Protein AF-A0A958M1Z4-F1 (afdb_monomer)

Radius of gyration: 20.37 Å; Cα contacts (8 Å, |Δi|>4): 7; chains: 1; bounding box: 52×25×48 Å

Solvent-accessible surface area (backbone atoms only — not comparable to full-atom values): 4482 Å² total; per-residue (Å²): 125,60,69,66,54,53,52,53,66,72,66,60,77,84,61,80,70,62,80,79,51,80,83,84,58,95,84,58,71,88,78,45,74,67,57,51,52,52,52,53,51,52,52,52,48,54,50,53,54,50,53,50,49,58,55,47,40,36,71,77,67,66,52,76,85,71,82,83,127

Foldseek 3Di:
DVPVVVVVVVPDDDDPVVVVDDDDDPPDDPDDPVNVVVVVVVVVVVVVVVVCCVVVCCVPVVDDPDPPD

Secondary structure (DSSP, 8-state):
-HHHHHHHHHTPPPPGGGGGSPPPPTT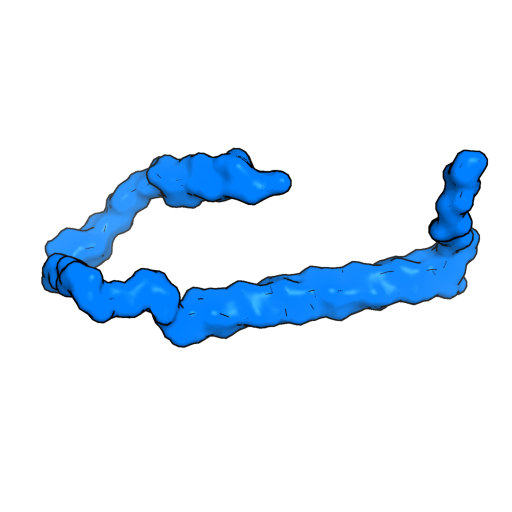S-SS-HHHHHHHHHHHHHHHHHHHHHHHHHHHHH--------

Sequence (69 aa):
MDTLAALALATEKPSYSIMKHPPVKKNDKIMTSVLWRQIYGMSAYIIVVMTILIVFGKLMWGLDYERTT

Mean predicted aligned error: 8.85 Å

pLD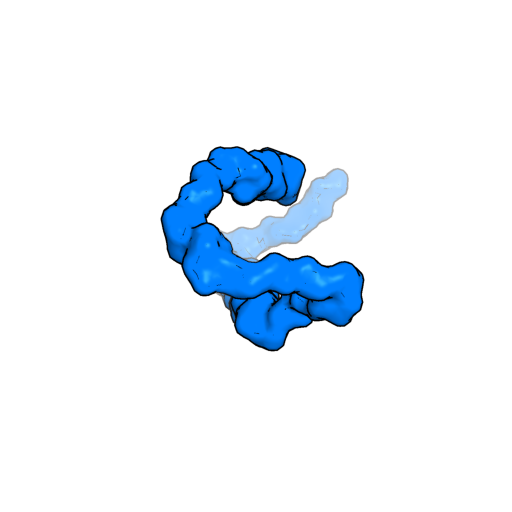DT: mean 84.3, std 9.52, range [55.41, 96.75]

Structure (mmCIF, N/CA/C/O backbone):
data_AF-A0A958M1Z4-F1
#
_entry.id   AF-A0A958M1Z4-F1
#
loop_
_atom_site.group_PDB
_atom_site.id
_atom_site.type_symbol
_atom_site.label_atom_id
_atom_site.label_alt_id
_atom_site.label_comp_id
_atom_site.label_asym_id
_atom_site.label_entity_id
_atom_site.label_seq_id
_atom_site.pdbx_PDB_ins_code
_atom_site.Cartn_x
_atom_site.Cartn_y
_atom_site.Cartn_z
_atom_site.occupancy
_atom_site.B_iso_or_equiv
_atom_site.auth_seq_id
_atom_site.auth_comp_id
_atom_site.auth_asym_id
_atom_site.auth_atom_id
_atom_site.pdbx_PDB_model_num
ATOM 1 N N . MET A 1 1 ? 4.966 8.865 2.685 1.00 72.25 1 MET A N 1
ATOM 2 C CA . MET A 1 1 ? 3.640 9.348 2.229 1.00 72.25 1 MET A CA 1
ATOM 3 C C . MET A 1 1 ? 2.521 8.863 3.158 1.00 72.25 1 MET A C 1
ATOM 5 O O . MET A 1 1 ? 1.414 9.379 3.113 1.00 72.25 1 MET A O 1
ATOM 9 N N . ASP A 1 2 ? 2.817 7.932 4.062 1.00 89.94 2 ASP A N 1
ATOM 10 C CA . ASP A 1 2 ? 1.808 7.114 4.741 1.00 89.94 2 ASP A CA 1
ATOM 11 C C . ASP A 1 2 ? 1.308 7.718 6.057 1.00 89.94 2 ASP A C 1
ATOM 13 O O . ASP A 1 2 ? 0.243 7.351 6.536 1.00 89.94 2 ASP A O 1
ATOM 17 N N . THR A 1 3 ? 2.034 8.686 6.624 1.00 86.25 3 THR A N 1
ATOM 18 C CA . THR A 1 3 ? 1.661 9.350 7.882 1.00 86.25 3 THR A CA 1
ATOM 19 C C . THR A 1 3 ? 0.393 10.192 7.738 1.00 86.25 3 THR A C 1
ATOM 21 O O . THR A 1 3 ? -0.519 10.065 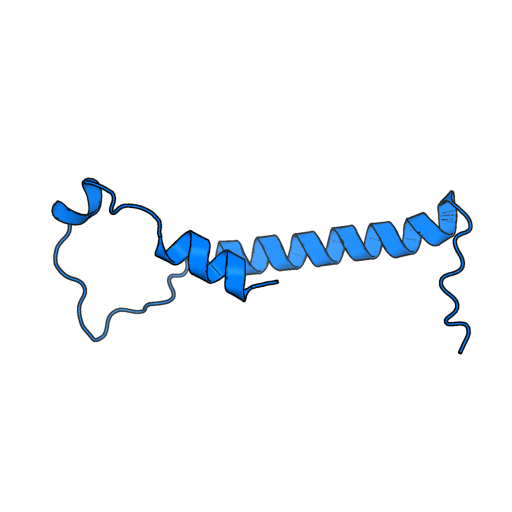8.550 1.00 86.25 3 THR A O 1
ATOM 24 N N . LEU A 1 4 ? 0.296 11.007 6.682 1.00 89.12 4 LEU A N 1
ATOM 25 C CA . LEU A 1 4 ? -0.898 11.815 6.402 1.00 89.12 4 LEU A CA 1
ATOM 26 C C . LEU A 1 4 ? -2.079 10.951 5.941 1.00 89.12 4 LEU A C 1
ATOM 28 O O . LEU A 1 4 ? -3.215 11.224 6.315 1.00 89.12 4 LEU A O 1
ATOM 32 N N . ALA A 1 5 ? -1.813 9.883 5.185 1.00 87.75 5 ALA A N 1
ATOM 33 C CA . ALA A 1 5 ? -2.839 8.928 4.769 1.00 87.75 5 ALA A CA 1
ATOM 34 C C . ALA A 1 5 ? -3.418 8.144 5.962 1.00 87.75 5 ALA A C 1
ATOM 36 O O . ALA A 1 5 ? -4.635 8.008 6.074 1.00 87.75 5 ALA A O 1
ATOM 37 N N . ALA A 1 6 ? -2.569 7.680 6.885 1.00 90.31 6 ALA A N 1
ATOM 38 C CA . ALA A 1 6 ? -3.008 7.011 8.108 1.00 90.31 6 ALA A CA 1
ATOM 39 C C . ALA A 1 6 ? -3.810 7.953 9.015 1.00 90.31 6 ALA A C 1
ATOM 41 O O . ALA A 1 6 ? -4.828 7.546 9.573 1.00 90.31 6 ALA A O 1
ATOM 42 N N . LEU A 1 7 ? -3.386 9.218 9.124 1.00 91.44 7 LEU A N 1
ATOM 43 C CA . LEU A 1 7 ? -4.122 10.233 9.872 1.00 91.44 7 LEU A CA 1
ATOM 44 C C . LEU A 1 7 ? -5.508 10.483 9.262 1.00 91.44 7 LEU A C 1
ATOM 46 O O . LEU A 1 7 ? -6.488 10.514 9.997 1.00 91.44 7 LEU A O 1
ATOM 50 N N . ALA A 1 8 ? -5.607 10.596 7.934 1.00 90.94 8 ALA A N 1
ATOM 51 C CA . ALA A 1 8 ? -6.886 10.760 7.248 1.00 90.94 8 ALA A CA 1
ATOM 52 C C . ALA A 1 8 ? -7.833 9.579 7.521 1.00 90.94 8 ALA A C 1
ATOM 54 O O . ALA A 1 8 ? -8.966 9.798 7.951 1.00 90.94 8 ALA A O 1
ATOM 55 N N . LEU A 1 9 ? -7.349 8.339 7.382 1.00 87.62 9 LEU A N 1
ATOM 56 C CA . LEU A 1 9 ? -8.142 7.132 7.645 1.00 87.62 9 LEU A CA 1
ATOM 57 C C . LEU A 1 9 ? -8.601 7.043 9.110 1.00 87.62 9 LEU A C 1
ATOM 59 O O . LEU A 1 9 ? -9.713 6.607 9.391 1.00 87.62 9 LEU A O 1
ATOM 63 N N . ALA A 1 10 ? -7.774 7.500 10.054 1.00 88.94 10 ALA A N 1
ATOM 64 C CA . ALA A 1 10 ? -8.127 7.533 11.473 1.00 88.94 10 ALA A CA 1
ATOM 65 C C . ALA A 1 10 ? -9.215 8.571 11.814 1.00 88.94 10 ALA A C 1
ATOM 67 O O . ALA A 1 10 ? -9.831 8.476 12.875 1.00 88.94 10 ALA A O 1
ATOM 68 N N . THR A 1 11 ? -9.451 9.559 10.944 1.00 92.12 11 THR A N 1
ATOM 69 C CA . THR A 1 11 ? -10.424 10.645 11.174 1.00 92.12 11 THR A CA 1
ATOM 70 C C . THR A 1 11 ? -11.796 10.410 10.540 1.00 92.12 11 THR A C 1
ATOM 72 O O . THR A 1 11 ? -12.691 11.245 10.690 1.00 92.12 11 THR A O 1
ATOM 75 N N . GLU A 1 12 ? -12.003 9.288 9.849 1.00 87.19 12 GLU A N 1
ATOM 76 C CA . GLU A 1 12 ? -13.311 8.952 9.290 1.00 87.19 12 GLU A CA 1
ATOM 77 C C . GLU A 1 12 ? -14.354 8.755 10.407 1.00 87.19 12 GLU A C 1
ATOM 79 O O . GLU A 1 12 ? -14.122 8.066 11.403 1.00 87.19 12 GLU A O 1
ATOM 84 N N . LYS A 1 13 ? -15.531 9.385 10.260 1.00 86.56 13 LYS A N 1
ATOM 85 C CA . LYS A 1 13 ? -16.629 9.245 11.232 1.00 86.56 13 LYS A CA 1
ATOM 86 C C . LYS A 1 13 ? -17.119 7.789 11.271 1.00 86.56 13 LYS A C 1
ATOM 88 O O . LYS A 1 13 ? -17.218 7.159 10.218 1.00 86.56 13 LYS A O 1
ATOM 93 N N . PRO A 1 14 ? -17.510 7.259 12.444 1.00 85.38 14 PRO A N 1
ATOM 94 C CA . PRO A 1 14 ? -17.999 5.889 12.536 1.00 85.38 14 PRO A CA 1
ATOM 95 C C . PRO A 1 14 ? -19.305 5.725 11.745 1.00 85.38 14 PRO A C 1
ATOM 97 O O . PRO A 1 14 ? -20.249 6.499 11.904 1.00 85.38 14 PRO A O 1
ATOM 100 N N . SER A 1 15 ? -19.376 4.695 10.904 1.00 85.94 15 SER A N 1
ATOM 101 C CA . SER A 1 15 ? -20.609 4.307 10.214 1.00 85.94 15 SER A CA 1
ATOM 102 C C . SER A 1 15 ? -21.656 3.764 11.197 1.00 85.94 15 SER A C 1
ATOM 104 O O . SER A 1 15 ? -21.360 2.938 12.055 1.00 85.94 15 SER A O 1
ATOM 106 N N . TYR A 1 16 ? -22.926 4.136 11.032 1.00 84.62 16 TYR A N 1
ATOM 107 C CA . TYR A 1 16 ? -24.031 3.624 11.858 1.00 84.62 16 TYR A CA 1
ATOM 108 C C . TYR A 1 16 ? -24.206 2.095 11.783 1.00 84.62 16 TYR A C 1
ATOM 110 O O . TYR A 1 16 ? -24.832 1.497 12.658 1.00 84.62 16 TYR A O 1
ATOM 118 N N . SER A 1 17 ? -23.641 1.444 10.760 1.00 82.88 17 SER A N 1
ATOM 119 C CA . SER A 1 17 ? -23.681 -0.011 10.602 1.00 82.88 17 SER A CA 1
ATOM 120 C C . SER A 1 17 ? -22.887 -0.773 11.670 1.00 82.88 17 SER A C 1
ATOM 122 O O . SER A 1 17 ? -23.321 -1.865 12.034 1.00 82.88 17 SER A O 1
ATOM 124 N N . ILE A 1 18 ? -21.796 -0.222 12.237 1.00 82.81 18 ILE A N 1
ATOM 125 C CA . ILE A 1 18 ? -21.031 -0.949 13.273 1.00 82.81 18 ILE A CA 1
ATOM 126 C C . ILE A 1 18 ? -21.811 -1.158 14.573 1.00 82.81 18 ILE A C 1
ATOM 128 O O . ILE A 1 18 ? -21.559 -2.137 15.266 1.00 82.81 18 ILE A O 1
ATOM 132 N N . MET A 1 19 ? -22.811 -0.324 14.874 1.00 84.31 19 MET A N 1
ATOM 133 C CA . MET A 1 19 ? -23.639 -0.490 16.078 1.00 84.31 19 MET A CA 1
ATOM 134 C C . MET A 1 19 ? -24.562 -1.717 16.032 1.00 84.31 19 MET A C 1
ATOM 136 O O . MET A 1 19 ? -25.098 -2.115 17.062 1.00 84.31 19 MET A O 1
ATOM 140 N N . LYS A 1 20 ? -24.768 -2.321 14.854 1.00 86.94 20 LYS A N 1
ATOM 141 C CA . LYS A 1 20 ? -25.587 -3.534 14.695 1.00 86.94 20 LYS A CA 1
ATOM 142 C C . LYS A 1 20 ? -24.777 -4.826 14.841 1.00 86.94 20 LYS A C 1
ATOM 144 O O . LYS A 1 20 ? -25.366 -5.904 14.850 1.00 86.94 20 LYS A O 1
ATOM 149 N N . HIS A 1 21 ? -23.449 -4.738 14.916 1.00 82.00 21 HIS A N 1
ATOM 150 C CA . HIS A 1 21 ? -22.565 -5.899 14.972 1.00 82.00 21 HIS A CA 1
ATOM 151 C C . HIS A 1 21 ? -22.147 -6.221 16.418 1.00 82.00 21 HIS A C 1
ATOM 153 O O . HIS A 1 21 ? -21.983 -5.307 17.227 1.00 82.00 21 HIS A O 1
ATOM 159 N N . PRO A 1 22 ? -21.978 -7.511 16.771 1.00 84.44 22 PRO A N 1
ATOM 160 C CA . PRO A 1 22 ? -21.475 -7.903 18.085 1.00 84.44 22 PRO A CA 1
ATOM 161 C C . PRO A 1 22 ? -20.032 -7.406 18.298 1.00 84.44 22 PRO A C 1
ATOM 163 O O . PRO A 1 22 ? -19.296 -7.227 17.324 1.00 84.44 22 PRO A O 1
ATOM 166 N N . PRO A 1 23 ? -19.603 -7.196 19.557 1.00 83.56 23 PRO A N 1
ATOM 167 C CA . PRO A 1 23 ? -18.274 -6.678 19.860 1.00 83.56 23 PRO A CA 1
ATOM 168 C C . PRO A 1 23 ? -17.170 -7.626 19.375 1.00 83.56 23 PRO A C 1
ATOM 170 O O . PRO A 1 23 ? -17.257 -8.845 19.540 1.00 83.56 23 PRO A O 1
ATOM 173 N N . VAL A 1 24 ? -16.111 -7.041 18.814 1.00 84.06 24 VAL A N 1
ATOM 174 C CA . VAL A 1 24 ? -14.900 -7.752 18.376 1.00 84.06 24 VAL A CA 1
ATOM 175 C C . VAL A 1 24 ? -14.209 -8.421 19.565 1.00 84.06 24 VAL A C 1
ATOM 177 O O . VAL A 1 24 ? -14.029 -7.811 20.623 1.00 84.06 24 VAL A O 1
ATOM 180 N N . LYS A 1 25 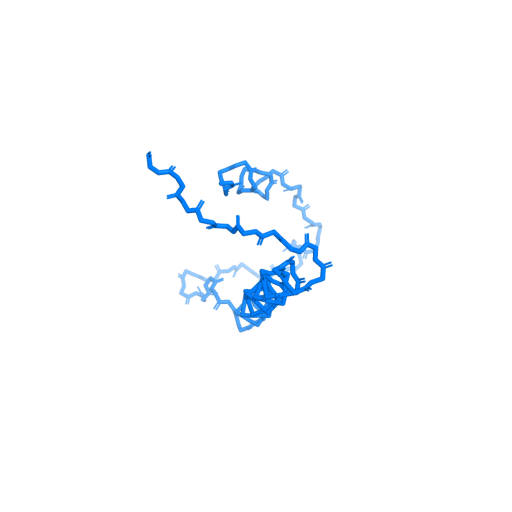? -13.805 -9.684 19.404 1.00 85.44 25 LYS A N 1
ATOM 181 C CA . LYS A 1 25 ? -13.080 -10.430 20.438 1.00 85.44 25 LYS A CA 1
ATOM 182 C C . LYS A 1 25 ? -11.602 -10.058 20.402 1.00 85.44 25 LYS A C 1
ATOM 184 O O . LYS A 1 25 ? -11.029 -9.815 19.347 1.00 85.44 25 LYS A O 1
ATOM 189 N N . LYS A 1 26 ? -10.938 -10.113 21.561 1.00 78.44 26 LYS A N 1
ATOM 190 C CA . 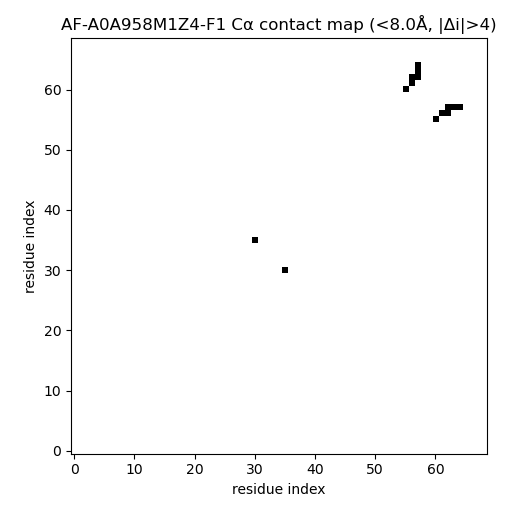LYS A 1 26 ? -9.494 -9.819 21.686 1.00 78.44 26 LYS A CA 1
ATOM 191 C C . LYS A 1 26 ? -8.596 -10.712 20.816 1.00 78.44 26 LYS A C 1
ATOM 193 O O . LYS A 1 26 ? -7.475 -10.322 20.525 1.00 78.44 26 LYS A O 1
ATOM 198 N N . ASN A 1 27 ? -9.084 -11.893 20.434 1.00 81.44 27 ASN A N 1
ATOM 199 C CA . ASN A 1 27 ? -8.355 -12.864 19.618 1.00 81.44 27 ASN A CA 1
ATOM 200 C C . ASN A 1 27 ? -8.778 -12.851 18.138 1.00 81.44 27 ASN A C 1
ATOM 202 O O . ASN A 1 27 ? -8.352 -13.720 17.377 1.00 81.44 27 ASN A O 1
ATOM 206 N N . ASP A 1 28 ? -9.641 -11.913 17.734 1.00 81.38 28 ASP A N 1
ATOM 207 C CA . ASP A 1 28 ? -10.051 -11.796 16.340 1.00 81.38 28 ASP A CA 1
ATOM 208 C C . ASP A 1 28 ? -8.901 -11.249 15.493 1.00 81.38 28 ASP A C 1
ATOM 210 O O . ASP A 1 28 ? -8.112 -10.392 15.901 1.00 81.38 28 ASP A O 1
ATOM 214 N N . LYS A 1 29 ? -8.795 -11.772 14.273 1.00 80.75 29 LYS A N 1
ATOM 215 C CA . LYS A 1 29 ? -7.714 -11.420 13.360 1.00 80.75 29 LYS A CA 1
ATOM 216 C C . LYS A 1 29 ? -7.968 -10.022 12.797 1.00 80.75 29 LYS A C 1
ATOM 218 O O . LYS A 1 29 ? -8.885 -9.836 12.004 1.00 80.75 29 LYS A O 1
ATOM 223 N N . ILE A 1 30 ? -7.107 -9.065 13.149 1.00 82.56 30 ILE A N 1
ATOM 224 C CA . ILE A 1 30 ? -7.138 -7.692 12.605 1.00 82.56 30 ILE A CA 1
ATOM 225 C C . ILE A 1 30 ? -7.005 -7.713 11.071 1.00 82.56 30 ILE A C 1
ATOM 227 O O . ILE A 1 30 ? -7.596 -6.894 10.373 1.00 82.56 30 ILE A O 1
ATOM 231 N N . MET A 1 31 ? -6.257 -8.686 10.536 1.00 82.81 31 MET A N 1
ATOM 232 C CA . MET A 1 31 ? -5.994 -8.809 9.106 1.00 82.81 31 MET A CA 1
ATOM 233 C C . MET A 1 31 ? -6.863 -9.886 8.447 1.00 82.81 31 MET A C 1
ATOM 235 O O . MET A 1 31 ? -6.592 -11.087 8.558 1.00 82.81 31 MET A O 1
ATOM 239 N N . THR A 1 32 ? -7.913 -9.446 7.752 1.00 87.44 32 THR A N 1
ATOM 240 C CA . THR A 1 32 ? -8.876 -10.310 7.054 1.00 87.44 32 THR A CA 1
ATOM 241 C C . THR A 1 32 ? -8.387 -10.689 5.651 1.00 87.44 32 THR A C 1
ATOM 243 O O . THR A 1 32 ? -7.573 -9.995 5.043 1.00 87.44 32 THR A O 1
ATOM 246 N N . SER A 1 33 ? -8.886 -11.800 5.099 1.00 87.00 33 SER A N 1
ATOM 247 C CA . SER A 1 33 ? -8.530 -12.258 3.742 1.00 87.00 33 SER A CA 1
ATOM 248 C C . SER A 1 33 ? -8.912 -11.254 2.647 1.00 87.00 33 SER A C 1
ATOM 250 O O . SER A 1 33 ? -8.224 -11.149 1.632 1.00 87.00 33 SER A O 1
ATOM 252 N N . VAL A 1 34 ? -9.983 -10.486 2.865 1.00 89.19 34 VAL A N 1
ATOM 253 C CA . VAL A 1 34 ? -10.425 -9.418 1.958 1.00 89.19 34 VAL A CA 1
ATOM 254 C C . VAL A 1 34 ? -9.395 -8.290 1.905 1.00 89.19 34 VAL A C 1
ATOM 256 O O . VAL A 1 34 ? -9.045 -7.839 0.816 1.00 89.19 34 VAL A O 1
ATOM 259 N N . LEU A 1 35 ? -8.865 -7.886 3.061 1.00 89.88 35 LEU A N 1
ATOM 260 C CA . LEU A 1 35 ? -7.871 -6.819 3.161 1.00 89.88 35 LEU A CA 1
ATOM 261 C C . LEU A 1 35 ? -6.553 -7.220 2.477 1.00 89.88 35 LEU A C 1
ATOM 263 O O . LEU A 1 35 ? -6.000 -6.452 1.692 1.00 89.88 35 LEU A O 1
ATOM 267 N N . TRP A 1 36 ? -6.113 -8.468 2.663 1.00 92.31 36 TRP A N 1
ATOM 268 C CA . TRP A 1 36 ? -4.952 -9.011 1.950 1.00 92.31 36 TRP A CA 1
ATOM 269 C C . TRP A 1 36 ? -5.115 -8.983 0.429 1.00 92.31 36 TRP A C 1
ATOM 271 O O . TRP A 1 36 ? -4.195 -8.569 -0.274 1.00 92.31 36 TRP A O 1
ATOM 281 N N . ARG A 1 37 ? -6.285 -9.372 -0.092 1.00 93.00 37 ARG A N 1
ATOM 282 C CA . ARG A 1 37 ? -6.551 -9.330 -1.539 1.00 93.00 37 ARG A CA 1
ATOM 283 C C . ARG A 1 37 ? -6.426 -7.909 -2.098 1.00 93.00 37 ARG A C 1
ATOM 285 O O . ARG A 1 37 ? -5.868 -7.739 -3.179 1.00 93.00 37 ARG A O 1
ATOM 292 N N . GLN A 1 38 ? -6.903 -6.908 -1.357 1.00 92.31 38 GLN A N 1
ATOM 293 C CA . GLN A 1 38 ? -6.789 -5.500 -1.742 1.00 92.31 38 GLN A CA 1
ATOM 294 C C . GLN A 1 38 ? -5.319 -5.050 -1.810 1.00 92.31 38 GLN A C 1
ATOM 296 O O . GLN A 1 38 ? -4.907 -4.453 -2.803 1.00 92.31 38 GLN A O 1
ATOM 301 N N . ILE A 1 39 ? -4.516 -5.371 -0.786 1.00 93.00 39 ILE A N 1
ATOM 302 C CA . ILE A 1 39 ? -3.094 -4.992 -0.721 1.00 93.00 39 ILE A CA 1
ATOM 303 C C . ILE A 1 39 ? -2.306 -5.629 -1.865 1.00 93.00 39 ILE A C 1
ATOM 305 O O . ILE A 1 39 ? -1.589 -4.928 -2.580 1.00 93.00 39 ILE A O 1
ATOM 309 N N . TYR A 1 40 ? -2.454 -6.941 -2.072 1.00 95.06 40 TYR A N 1
ATOM 310 C CA . TYR A 1 40 ? -1.739 -7.639 -3.139 1.00 95.06 40 TYR A CA 1
ATOM 311 C C . TYR A 1 40 ? -2.135 -7.127 -4.525 1.00 95.06 40 TYR A C 1
ATOM 313 O O . TYR A 1 40 ? -1.261 -6.920 -5.364 1.00 95.06 40 TYR A O 1
ATOM 321 N N . GLY A 1 41 ? -3.427 -6.866 -4.753 1.00 94.88 41 GLY A N 1
ATOM 322 C CA . GLY A 1 41 ? -3.908 -6.314 -6.019 1.00 94.88 41 GLY A CA 1
ATOM 323 C C . GLY A 1 41 ? -3.324 -4.932 -6.314 1.00 94.88 41 GLY A C 1
ATOM 324 O O . GLY A 1 41 ? -2.775 -4.717 -7.393 1.00 94.88 41 GLY A O 1
ATOM 325 N N . MET A 1 42 ? -3.379 -4.014 -5.343 1.00 94.69 42 MET A N 1
ATOM 326 C CA . MET A 1 42 ? -2.849 -2.657 -5.511 1.00 94.69 42 MET A CA 1
ATOM 327 C C . MET A 1 42 ? -1.327 -2.657 -5.700 1.00 94.69 42 MET A C 1
ATOM 329 O O . MET A 1 42 ? -0.809 -1.952 -6.564 1.00 94.69 42 MET A O 1
ATOM 333 N N . SER A 1 43 ? -0.607 -3.473 -4.925 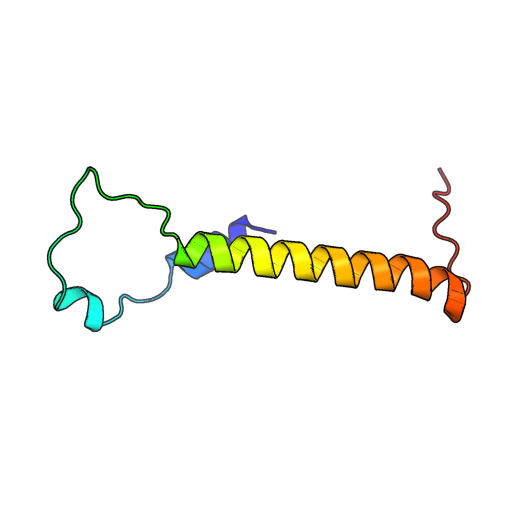1.00 94.62 43 SER A N 1
ATOM 334 C CA . SER A 1 43 ? 0.848 -3.592 -5.033 1.00 94.62 43 SER A CA 1
ATOM 335 C C . SER A 1 43 ? 1.271 -4.130 -6.401 1.00 94.62 43 SER A C 1
ATOM 337 O O . SER A 1 43 ? 2.121 -3.525 -7.054 1.00 94.62 43 SER A O 1
ATOM 339 N N . ALA A 1 44 ? 0.633 -5.204 -6.877 1.00 96.75 44 ALA A N 1
ATOM 340 C CA . ALA A 1 44 ? 0.909 -5.757 -8.198 1.00 96.75 44 ALA A CA 1
ATOM 341 C C . ALA A 1 44 ? 0.609 -4.740 -9.310 1.00 96.75 44 ALA A C 1
ATOM 343 O O . ALA A 1 44 ? 1.415 -4.577 -10.223 1.00 96.75 44 ALA A O 1
ATOM 344 N N . TYR A 1 45 ? -0.507 -4.014 -9.206 1.00 95.75 45 TYR A N 1
ATOM 345 C CA . TYR A 1 45 ? -0.879 -2.993 -10.183 1.00 95.75 45 TYR A CA 1
ATOM 346 C C . TYR A 1 45 ? 0.161 -1.870 -10.280 1.00 95.75 45 TYR A C 1
ATOM 348 O O . TYR A 1 45 ? 0.618 -1.555 -11.377 1.00 95.75 45 TYR A O 1
ATOM 356 N N . ILE A 1 46 ? 0.584 -1.302 -9.144 1.00 94.38 46 ILE A N 1
ATOM 357 C CA . ILE A 1 46 ? 1.591 -0.229 -9.120 1.00 94.38 46 ILE A CA 1
ATOM 358 C C . ILE A 1 46 ? 2.908 -0.709 -9.731 1.00 94.38 46 ILE A C 1
ATOM 360 O O . ILE A 1 46 ? 3.500 0.014 -10.530 1.00 94.38 46 ILE A O 1
ATOM 364 N N . ILE A 1 47 ? 3.351 -1.922 -9.388 1.00 95.62 47 ILE A N 1
ATOM 365 C CA . ILE A 1 47 ? 4.590 -2.496 -9.924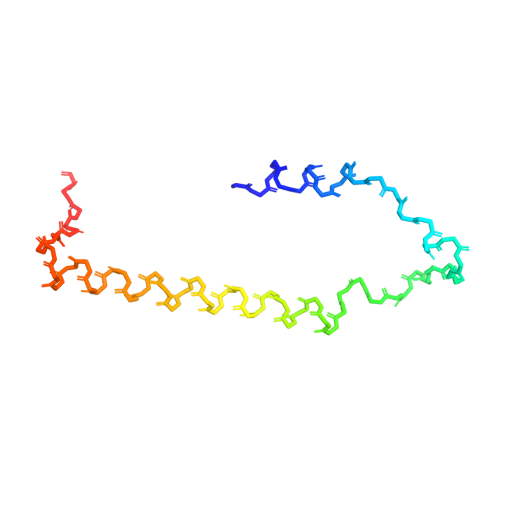 1.00 95.62 47 ILE A CA 1
ATOM 366 C C . ILE A 1 47 ? 4.490 -2.647 -11.443 1.00 95.62 47 ILE A C 1
ATOM 368 O O . ILE A 1 47 ? 5.350 -2.141 -12.154 1.00 95.62 47 ILE A O 1
ATOM 372 N N . VAL A 1 48 ? 3.428 -3.279 -11.951 1.00 96.12 48 VAL A N 1
ATOM 373 C CA . VAL A 1 48 ? 3.248 -3.513 -13.393 1.00 96.12 48 VAL A CA 1
ATOM 374 C C . VAL A 1 48 ? 3.201 -2.197 -14.164 1.00 96.12 48 VAL A C 1
ATOM 376 O O . VAL A 1 48 ? 3.919 -2.040 -15.150 1.00 96.12 48 VAL A O 1
ATOM 379 N N . VAL A 1 49 ? 2.402 -1.231 -13.705 1.00 94.81 49 VAL A N 1
ATOM 380 C CA . VAL A 1 49 ? 2.284 0.074 -14.368 1.00 94.81 49 VAL A CA 1
ATOM 381 C C . VAL A 1 49 ? 3.611 0.824 -14.343 1.00 94.81 49 VAL A C 1
ATOM 383 O O . VAL A 1 49 ? 4.010 1.365 -15.370 1.00 94.81 49 VAL A O 1
ATOM 386 N N . MET A 1 50 ? 4.331 0.824 -13.217 1.00 93.44 50 MET A N 1
ATOM 387 C CA . MET A 1 50 ? 5.643 1.472 -13.143 1.00 93.44 50 MET A CA 1
ATOM 388 C C . MET A 1 50 ? 6.680 0.801 -14.033 1.00 93.44 50 MET A C 1
ATOM 390 O O . MET A 1 50 ? 7.429 1.493 -14.716 1.00 93.44 50 MET A O 1
ATOM 394 N N . THR A 1 51 ? 6.713 -0.531 -14.082 1.00 91.12 51 THR A N 1
ATOM 395 C CA . THR A 1 51 ? 7.613 -1.260 -14.979 1.00 91.12 51 THR A CA 1
ATOM 396 C C . THR A 1 51 ? 7.324 -0.925 -16.439 1.00 91.12 51 THR A C 1
ATOM 398 O O . THR A 1 51 ? 8.253 -0.615 -17.182 1.00 91.12 51 THR A O 1
ATOM 401 N N . ILE A 1 52 ? 6.050 -0.920 -16.843 1.00 90.81 52 ILE A N 1
ATOM 402 C CA . ILE A 1 52 ? 5.646 -0.510 -18.193 1.00 90.81 52 ILE A CA 1
ATOM 403 C C . ILE A 1 52 ? 6.096 0.927 -18.452 1.00 90.81 52 ILE A C 1
ATOM 405 O O . ILE A 1 52 ? 6.737 1.183 -19.463 1.00 90.81 52 ILE A O 1
ATOM 409 N N . LEU A 1 53 ? 5.825 1.856 -17.537 1.00 89.00 53 LEU A N 1
ATOM 410 C CA . LEU A 1 53 ? 6.162 3.265 -17.715 1.00 89.00 53 LEU A CA 1
ATOM 411 C C . LEU A 1 53 ? 7.674 3.495 -17.856 1.00 89.00 53 LEU A C 1
ATOM 413 O O . LEU A 1 53 ? 8.087 4.265 -18.713 1.00 89.00 53 LEU A O 1
ATOM 417 N N . ILE A 1 54 ? 8.505 2.817 -17.063 1.00 85.94 54 ILE A N 1
ATOM 418 C CA . ILE A 1 54 ? 9.968 2.955 -17.133 1.00 85.94 54 ILE A CA 1
ATOM 419 C C . ILE A 1 54 ? 10.507 2.398 -18.459 1.00 85.94 54 ILE A C 1
ATOM 421 O O . ILE A 1 54 ? 11.346 3.028 -19.103 1.00 85.94 54 ILE A O 1
ATOM 425 N N . VAL A 1 55 ? 10.003 1.242 -18.904 1.00 84.50 55 VAL A N 1
ATOM 426 C CA . VAL A 1 55 ? 10.450 0.603 -20.153 1.00 84.50 55 VAL A CA 1
ATOM 427 C C . VAL A 1 55 ? 9.950 1.369 -21.381 1.00 84.50 55 VAL A C 1
ATOM 429 O O . VAL A 1 55 ? 10.733 1.688 -22.276 1.00 84.50 55 VAL A O 1
ATOM 432 N N . PHE A 1 56 ? 8.662 1.717 -21.422 1.00 80.69 56 PHE A N 1
ATOM 433 C CA . PHE A 1 56 ? 8.074 2.481 -22.523 1.00 80.69 56 PHE A CA 1
ATOM 434 C C . PHE A 1 56 ? 8.501 3.950 -22.520 1.00 80.69 56 PHE A C 1
ATOM 436 O O . PHE A 1 56 ? 8.603 4.537 -23.590 1.00 80.69 56 PHE A O 1
ATOM 443 N N . GLY A 1 57 ? 8.795 4.547 -21.365 1.00 77.69 57 GLY A N 1
ATOM 444 C CA . GLY A 1 57 ? 9.349 5.900 -21.272 1.00 77.69 57 GLY A CA 1
ATOM 445 C C . GLY A 1 57 ? 10.717 5.999 -21.946 1.00 7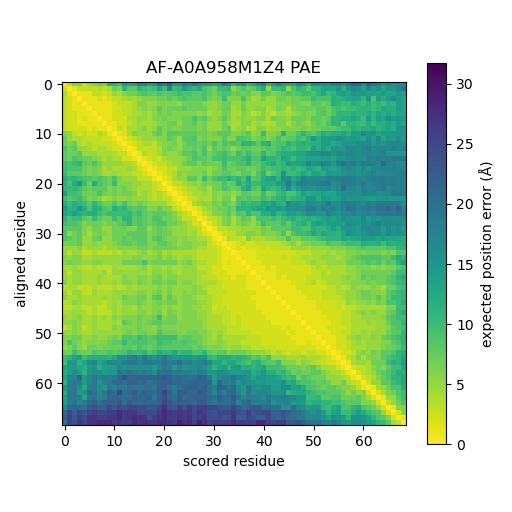7.69 57 GLY A C 1
ATOM 446 O O . GLY A 1 57 ? 10.960 6.929 -22.716 1.00 77.69 57 GLY A O 1
ATOM 447 N N . LYS A 1 58 ? 11.567 4.981 -21.759 1.00 72.12 58 LYS A N 1
ATOM 448 C CA . LYS A 1 58 ? 12.839 4.869 -22.480 1.00 72.12 58 LYS A CA 1
ATOM 449 C C . LYS A 1 58 ? 12.633 4.616 -23.980 1.00 72.12 58 LYS A C 1
ATOM 451 O O . LYS A 1 58 ? 13.312 5.228 -24.796 1.00 72.12 58 LYS A O 1
ATOM 456 N N . LEU A 1 59 ? 11.686 3.747 -24.346 1.00 70.06 59 LEU A N 1
ATOM 457 C CA . LEU A 1 59 ? 11.461 3.337 -25.739 1.00 70.06 59 LEU A CA 1
ATOM 458 C C . LEU A 1 59 ? 10.764 4.406 -26.602 1.00 70.06 59 LEU A C 1
ATOM 460 O O . LEU A 1 59 ? 11.154 4.609 -27.746 1.00 70.06 59 LEU A O 1
ATOM 464 N N . MET A 1 60 ? 9.720 5.060 -26.083 1.00 71.31 60 MET A N 1
ATOM 465 C CA . MET A 1 60 ? 8.893 6.007 -26.845 1.00 71.31 60 MET A CA 1
ATOM 466 C C . MET A 1 60 ? 9.364 7.453 -26.729 1.00 71.31 60 MET A C 1
ATOM 468 O O . MET A 1 60 ? 9.190 8.221 -27.669 1.00 71.31 60 MET A O 1
ATOM 472 N N . TRP A 1 61 ? 9.936 7.834 -25.586 1.00 71.75 61 TRP A N 1
ATOM 473 C CA . TRP A 1 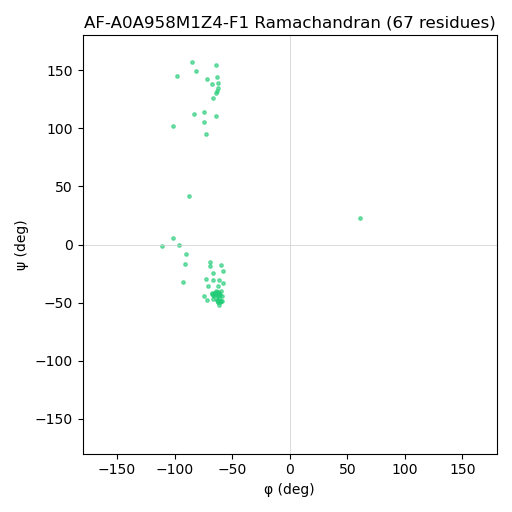61 ? 10.293 9.227 -25.304 1.00 71.75 61 TRP A CA 1
ATOM 474 C C . TRP A 1 61 ? 11.803 9.480 -25.256 1.00 71.75 61 TRP A C 1
ATOM 476 O O . TRP A 1 61 ? 12.213 10.621 -25.057 1.00 71.75 61 TRP A O 1
ATOM 486 N N . GLY A 1 62 ? 12.632 8.443 -25.447 1.00 71.94 62 GLY A N 1
ATOM 487 C CA . GLY A 1 62 ? 14.094 8.562 -25.441 1.00 71.94 62 GLY A CA 1
ATOM 488 C C . GLY A 1 62 ? 14.657 9.062 -24.109 1.00 71.94 62 GLY A C 1
ATOM 489 O O . GLY A 1 62 ? 15.738 9.642 -24.077 1.00 71.94 62 GLY A O 1
ATOM 490 N N . LEU A 1 63 ? 13.907 8.889 -23.017 1.00 71.31 63 LEU A N 1
ATOM 491 C CA . LEU A 1 63 ? 14.323 9.332 -21.692 1.00 71.31 63 LEU A CA 1
ATOM 492 C C . LEU A 1 63 ? 15.399 8.378 -21.177 1.00 71.31 63 LEU A C 1
ATOM 494 O O . LEU A 1 63 ? 15.100 7.245 -20.789 1.00 71.31 63 LEU A O 1
ATOM 498 N N . ASP A 1 64 ? 16.652 8.833 -21.186 1.00 68.19 64 ASP A N 1
ATOM 499 C CA . ASP A 1 64 ? 17.728 8.141 -20.488 1.00 68.19 64 ASP A CA 1
ATOM 500 C C . ASP A 1 64 ? 17.723 8.551 -19.018 1.00 68.19 64 ASP A C 1
ATOM 502 O O . ASP A 1 64 ? 17.988 9.693 -18.647 1.00 68.19 64 ASP A O 1
ATOM 506 N N . TYR A 1 65 ? 17.394 7.586 -18.168 1.00 66.12 65 TYR A N 1
ATOM 507 C CA . TYR A 1 65 ? 17.414 7.731 -16.718 1.00 66.12 65 TYR A CA 1
ATOM 508 C C . TYR A 1 65 ? 18.809 7.399 -16.161 1.00 66.12 65 TYR A C 1
ATOM 510 O O . TYR A 1 65 ? 18.926 6.687 -15.161 1.00 66.12 65 TYR A O 1
ATOM 518 N N . GLU A 1 66 ? 19.875 7.859 -16.827 1.00 68.19 66 GLU A N 1
ATOM 519 C CA . GLU A 1 66 ? 21.225 7.750 -16.277 1.00 68.19 66 GLU A CA 1
ATOM 520 C C . GLU A 1 66 ? 21.336 8.642 -15.039 1.00 68.19 66 GLU A C 1
ATOM 522 O O . GLU A 1 66 ? 21.030 9.835 -15.060 1.00 68.19 66 GLU A O 1
ATOM 527 N N . ARG A 1 67 ? 21.765 8.051 -13.921 1.00 63.56 67 ARG A N 1
ATOM 528 C CA . ARG A 1 67 ? 22.112 8.817 -12.726 1.00 63.56 67 ARG A CA 1
ATOM 529 C C . ARG A 1 67 ? 23.431 9.538 -12.979 1.00 63.56 67 ARG A C 1
ATOM 531 O O . ARG A 1 67 ? 24.494 8.971 -12.744 1.00 63.56 67 ARG A O 1
ATOM 538 N N . THR A 1 68 ? 23.363 10.792 -13.412 1.00 55.41 68 THR A N 1
ATOM 539 C CA . THR A 1 68 ? 24.500 11.708 -13.294 1.00 55.41 68 THR A CA 1
ATOM 540 C C . THR A 1 68 ? 24.773 11.913 -11.804 1.00 55.41 68 THR A C 1
ATOM 542 O O . THR A 1 68 ? 23.918 12.442 -11.089 1.00 55.41 68 THR A O 1
ATOM 545 N N . THR A 1 69 ? 25.904 11.386 -11.335 1.00 56.44 69 THR A N 1
ATOM 546 C CA . THR A 1 69 ? 26.423 11.606 -9.975 1.00 56.44 69 THR A CA 1
ATOM 547 C C . THR A 1 69 ? 27.095 12.968 -9.897 1.00 56.44 69 THR A C 1
ATOM 549 O O . THR A 1 69 ? 27.684 13.372 -10.925 1.00 56.44 69 THR A O 1
#